Protein AF-A0A8C9L5Z6-F1 (afdb_monomer_lite)

Radius of gyration: 25.72 Å; chains: 1; bounding box: 51×51×65 Å

Structure (mmCIF, N/CA/C/O backbone):
data_AF-A0A8C9L5Z6-F1
#
_entry.id   AF-A0A8C9L5Z6-F1
#
loop_
_atom_site.group_PDB
_atom_site.id
_atom_site.type_symbol
_atom_site.label_atom_id
_atom_site.label_alt_id
_atom_site.label_comp_id
_atom_site.label_asym_id
_atom_site.label_entity_id
_atom_site.label_seq_id
_atom_site.pdbx_PDB_ins_code
_atom_site.Cartn_x
_atom_site.Cartn_y
_atom_site.Cartn_z
_atom_site.occupancy
_atom_site.B_iso_or_equiv
_atom_site.auth_seq_id
_atom_site.auth_comp_id
_atom_site.auth_asym_id
_atom_site.auth_atom_id
_atom_site.pdbx_PDB_model_num
ATOM 1 N N . MET A 1 1 ? -1.726 12.845 14.232 1.00 64.88 1 MET A N 1
ATOM 2 C CA . MET A 1 1 ? -2.127 12.153 13.002 1.00 64.88 1 MET A CA 1
ATOM 3 C C . MET A 1 1 ? -2.910 10.931 13.401 1.00 64.88 1 MET A C 1
ATOM 5 O O . MET A 1 1 ? -2.443 10.180 14.251 1.00 64.88 1 MET A O 1
ATOM 9 N N . SER A 1 2 ? -4.122 10.806 12.886 1.00 83.50 2 SER A N 1
ATOM 10 C CA . SER A 1 2 ? -4.972 9.639 13.092 1.00 83.50 2 SER A CA 1
ATOM 11 C C . SER A 1 2 ? -4.490 8.471 12.216 1.00 83.50 2 SER A C 1
ATOM 13 O O . SER A 1 2 ? -3.949 8.726 11.137 1.00 83.50 2 SER A O 1
ATOM 15 N N . PRO A 1 3 ? -4.696 7.199 12.605 1.00 80.75 3 PRO A N 1
ATOM 16 C CA . PRO A 1 3 ? -4.345 6.045 11.768 1.00 80.75 3 PRO A CA 1
ATOM 17 C C . PRO A 1 3 ? -4.997 6.060 10.375 1.00 80.75 3 PRO A C 1
ATOM 19 O O . PRO A 1 3 ? -4.459 5.476 9.431 1.00 80.75 3 PRO A O 1
ATOM 22 N N . GLU A 1 4 ? -6.153 6.714 10.243 1.00 86.62 4 GLU A N 1
ATOM 23 C CA . GLU A 1 4 ? -6.827 6.943 8.965 1.00 86.62 4 GLU A CA 1
ATOM 24 C C . GLU A 1 4 ? -6.089 7.977 8.105 1.00 86.62 4 GLU A C 1
ATOM 26 O O . GLU A 1 4 ? -5.955 7.784 6.901 1.00 86.62 4 GLU A O 1
ATOM 31 N N . GLU A 1 5 ? -5.562 9.046 8.707 1.00 88.50 5 GLU A N 1
ATOM 32 C CA . GLU A 1 5 ? -4.804 10.080 7.988 1.00 88.50 5 GLU A CA 1
ATOM 33 C C . GLU A 1 5 ? -3.490 9.515 7.435 1.00 88.50 5 GLU A C 1
ATOM 35 O O . GLU A 1 5 ? -3.134 9.781 6.289 1.00 88.50 5 GLU A O 1
ATOM 40 N N . GLU A 1 6 ? -2.796 8.681 8.216 1.00 88.38 6 GLU A N 1
ATOM 41 C CA . GLU A 1 6 ? -1.592 7.975 7.756 1.00 88.38 6 GLU A CA 1
ATOM 42 C C . GLU A 1 6 ? -1.904 7.013 6.601 1.00 88.38 6 GLU A C 1
ATOM 44 O O . GLU A 1 6 ? -1.123 6.889 5.657 1.00 88.38 6 GLU A O 1
ATOM 49 N N . GLU A 1 7 ? -3.065 6.351 6.632 1.00 88.88 7 GLU A N 1
ATOM 50 C CA . GLU A 1 7 ? -3.486 5.475 5.538 1.00 88.88 7 GLU A CA 1
ATOM 51 C C . GLU A 1 7 ? -3.723 6.238 4.244 1.00 88.88 7 GLU A C 1
ATOM 53 O O . GLU A 1 7 ? -3.237 5.818 3.195 1.00 88.88 7 GLU A O 1
ATOM 58 N N . VAL A 1 8 ? -4.431 7.365 4.327 1.00 92.50 8 VAL A N 1
ATOM 59 C CA . VAL A 1 8 ? -4.689 8.230 3.174 1.00 92.50 8 VAL A CA 1
ATOM 60 C C . VAL A 1 8 ? -3.373 8.704 2.565 1.00 92.50 8 VAL A C 1
ATOM 62 O O . VAL A 1 8 ? -3.206 8.622 1.353 1.00 92.50 8 VAL A O 1
ATOM 65 N N . GLN A 1 9 ? -2.399 9.105 3.386 1.00 93.44 9 GLN A N 1
ATOM 66 C CA . GLN A 1 9 ? -1.089 9.532 2.887 1.00 93.44 9 GLN A CA 1
ATOM 67 C C . GLN A 1 9 ? -0.3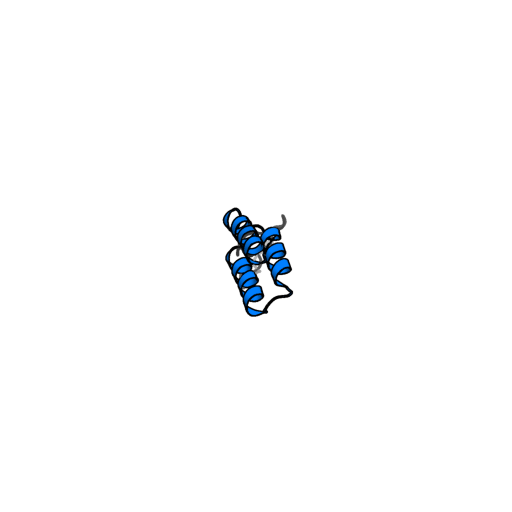41 8.427 2.135 1.00 93.44 9 GLN A C 1
ATOM 69 O O . GLN A 1 9 ? 0.245 8.682 1.080 1.00 93.44 9 GLN A O 1
ATOM 74 N N . HIS A 1 10 ? -0.361 7.197 2.650 1.00 93.94 10 HIS A N 1
ATOM 75 C CA . HIS A 1 10 ? 0.261 6.066 1.968 1.00 93.94 10 HIS A CA 1
ATOM 76 C C . HIS A 1 10 ? -0.454 5.709 0.659 1.00 93.94 10 HIS A C 1
ATOM 78 O O . HIS A 1 10 ? 0.212 5.448 -0.343 1.00 93.94 10 HIS A O 1
ATOM 84 N N . GLU A 1 11 ? -1.788 5.732 0.643 1.00 94.00 11 GLU A N 1
ATOM 85 C CA . GLU A 1 11 ? -2.571 5.498 -0.575 1.00 94.00 11 GLU A CA 1
ATOM 86 C C . GLU A 1 11 ? -2.314 6.593 -1.622 1.00 94.00 11 GLU A C 1
ATOM 88 O O . GLU A 1 11 ? -2.116 6.281 -2.792 1.00 94.00 11 GLU A O 1
ATOM 93 N N . GLU A 1 12 ? -2.211 7.863 -1.226 1.00 95.06 12 GLU A N 1
ATOM 94 C CA . GLU A 1 12 ? -1.859 8.956 -2.138 1.00 95.06 12 GLU A CA 1
ATOM 95 C C . GLU A 1 12 ? -0.444 8.816 -2.725 1.00 95.06 12 GLU A C 1
ATOM 97 O O . GLU A 1 12 ? -0.253 9.055 -3.921 1.00 95.06 12 GLU A O 1
ATOM 102 N N . GLU A 1 13 ? 0.554 8.413 -1.925 1.00 93.00 13 GLU A N 1
ATOM 103 C CA . GLU A 1 13 ? 1.918 8.138 -2.417 1.00 93.00 13 GLU A CA 1
ATOM 104 C C . GLU A 1 13 ? 1.894 7.030 -3.484 1.00 93.00 13 GLU A C 1
ATOM 106 O O . GLU A 1 13 ? 2.532 7.161 -4.534 1.00 93.00 13 GLU A O 1
ATOM 111 N N . LEU A 1 14 ? 1.117 5.969 -3.248 1.00 94.00 14 LEU A N 1
ATOM 112 C CA . LEU A 1 14 ? 0.977 4.841 -4.168 1.00 94.00 14 LEU A CA 1
ATOM 113 C C . LEU A 1 14 ? 0.153 5.177 -5.414 1.00 94.00 14 LEU A C 1
ATOM 115 O O . LEU A 1 14 ? 0.497 4.713 -6.496 1.00 94.00 14 LEU A O 1
ATOM 119 N N . LEU A 1 15 ? -0.875 6.019 -5.307 1.00 93.19 15 LEU A N 1
ATOM 120 C CA . LEU A 1 15 ? -1.632 6.509 -6.462 1.00 93.19 15 LEU A CA 1
ATOM 121 C C . LEU A 1 15 ? -0.763 7.364 -7.393 1.00 93.19 15 LEU A C 1
ATOM 123 O O . LEU A 1 15 ? -0.934 7.318 -8.610 1.00 93.19 15 LEU A O 1
ATOM 127 N N . ARG A 1 16 ? 0.194 8.124 -6.842 1.00 94.25 16 ARG A N 1
ATOM 128 C CA . ARG A 1 16 ? 1.156 8.903 -7.640 1.00 94.25 16 ARG A CA 1
ATOM 129 C C . ARG A 1 16 ? 2.223 8.029 -8.289 1.00 94.25 16 ARG A C 1
ATOM 131 O O . ARG A 1 16 ? 2.665 8.334 -9.394 1.00 94.25 16 ARG A O 1
ATOM 138 N N . ASN A 1 17 ? 2.682 6.988 -7.594 1.00 91.69 17 ASN A N 1
ATOM 139 C CA . ASN A 1 17 ? 3.685 6.065 -8.114 1.00 91.69 17 ASN A CA 1
ATOM 140 C C . ASN A 1 17 ? 3.482 4.632 -7.582 1.00 91.69 17 ASN A C 1
ATOM 142 O O . ASN A 1 17 ? 4.134 4.235 -6.606 1.00 91.69 17 ASN A O 1
ATOM 146 N N . PRO A 1 18 ? 2.663 3.817 -8.269 1.00 92.06 18 PRO A N 1
ATOM 147 C CA . PRO A 1 18 ? 2.388 2.443 -7.854 1.00 92.06 18 PRO A CA 1
ATOM 148 C C . PRO A 1 18 ? 3.586 1.508 -8.071 1.00 92.06 18 PRO A C 1
ATOM 150 O O . PRO A 1 18 ? 3.612 0.397 -7.551 1.00 92.06 18 PRO A O 1
ATOM 153 N N . PHE A 1 19 ? 4.631 1.947 -8.778 1.00 91.62 19 PHE A N 1
ATOM 154 C CA . PHE A 1 19 ? 5.843 1.159 -9.020 1.00 91.62 19 PHE A CA 1
ATOM 155 C C . PHE A 1 19 ? 6.920 1.362 -7.940 1.00 91.62 19 PHE A C 1
ATOM 157 O O . PHE A 1 19 ? 7.990 0.750 -7.986 1.00 91.62 19 PHE A O 1
ATOM 164 N N . SER A 1 20 ? 6.659 2.216 -6.945 1.00 92.06 20 SER A N 1
ATOM 165 C CA . SER A 1 20 ? 7.599 2.511 -5.864 1.00 92.06 20 SER A CA 1
ATOM 166 C C . SER A 1 20 ? 7.632 1.395 -4.821 1.00 92.06 20 SER A C 1
ATOM 168 O O . SER A 1 20 ? 6.843 1.379 -3.876 1.00 92.06 20 SER A O 1
ATOM 170 N N . VAL A 1 21 ? 8.619 0.498 -4.919 1.00 91.75 21 VAL A N 1
ATOM 171 C CA . VAL A 1 21 ? 8.881 -0.532 -3.892 1.00 91.75 21 VAL A CA 1
ATOM 172 C C . VAL A 1 21 ? 9.009 0.095 -2.499 1.00 91.75 21 VAL A C 1
ATOM 174 O O . VAL A 1 21 ? 8.478 -0.429 -1.522 1.00 91.75 21 VAL A O 1
ATOM 177 N N . ARG A 1 22 ? 9.668 1.258 -2.395 1.00 92.19 22 ARG A N 1
ATOM 178 C CA . ARG A 1 22 ? 9.845 1.958 -1.115 1.00 92.19 22 ARG A CA 1
ATOM 179 C C . ARG A 1 22 ? 8.521 2.479 -0.544 1.00 92.19 22 ARG A C 1
ATOM 181 O O . ARG A 1 22 ? 8.370 2.477 0.674 1.00 92.19 22 ARG A O 1
ATOM 188 N N . GLY A 1 23 ? 7.584 2.898 -1.397 1.00 93.81 23 GLY A N 1
ATOM 189 C CA . GLY A 1 23 ? 6.233 3.300 -0.989 1.00 93.81 23 GLY A CA 1
ATOM 190 C C . GLY A 1 23 ? 5.461 2.123 -0.390 1.00 93.81 23 GLY A C 1
ATOM 191 O O . GLY A 1 23 ? 5.015 2.192 0.754 1.00 93.81 23 GLY A O 1
ATOM 192 N N . TRP A 1 24 ? 5.425 0.991 -1.103 1.00 95.06 24 TRP A N 1
ATOM 193 C CA . TRP A 1 24 ? 4.768 -0.235 -0.630 1.00 95.06 24 TRP A CA 1
ATOM 194 C C . TRP A 1 24 ? 5.347 -0.754 0.688 1.00 95.06 24 TRP A C 1
ATOM 196 O O . TRP A 1 24 ? 4.595 -1.124 1.589 1.00 95.06 24 TRP A O 1
ATOM 206 N N . LEU A 1 25 ? 6.677 -0.760 0.831 1.00 94.31 25 LEU A N 1
ATOM 207 C CA . LEU A 1 25 ? 7.334 -1.219 2.058 1.00 94.31 25 LEU A CA 1
ATOM 208 C C . LEU A 1 25 ? 6.997 -0.337 3.260 1.00 94.31 25 LEU A C 1
ATOM 210 O O . LEU A 1 25 ? 6.762 -0.864 4.346 1.00 94.31 25 LEU A O 1
ATOM 214 N N . ARG A 1 26 ? 6.947 0.987 3.076 1.00 93.69 26 ARG A N 1
ATOM 215 C CA . ARG A 1 26 ? 6.563 1.910 4.152 1.00 93.69 26 ARG A CA 1
ATOM 216 C C . ARG A 1 26 ? 5.111 1.717 4.565 1.00 93.69 26 ARG A C 1
ATOM 218 O O . ARG A 1 26 ? 4.844 1.629 5.761 1.00 93.69 26 ARG A O 1
ATOM 225 N N . TYR A 1 27 ? 4.209 1.534 3.602 1.00 94.38 27 TYR A N 1
ATOM 226 C CA . TYR A 1 27 ? 2.809 1.253 3.906 1.00 94.38 27 TYR A CA 1
ATOM 227 C C . TYR A 1 27 ? 2.634 -0.081 4.657 1.00 94.38 27 TYR A C 1
ATOM 229 O O . TYR A 1 27 ? 1.944 -0.152 5.676 1.00 94.38 27 TYR A O 1
ATOM 237 N N . ALA A 1 28 ? 3.331 -1.136 4.224 1.00 93.75 28 ALA A N 1
ATOM 238 C CA . ALA A 1 28 ? 3.319 -2.429 4.906 1.00 93.75 28 ALA A CA 1
ATOM 239 C C . ALA A 1 28 ? 3.904 -2.349 6.331 1.00 93.75 28 ALA A C 1
ATOM 241 O O . ALA A 1 28 ? 3.349 -2.938 7.258 1.00 93.75 28 ALA A O 1
ATOM 242 N N . GLN A 1 29 ? 4.990 -1.594 6.536 1.00 93.31 29 GLN A N 1
ATOM 243 C CA . GLN A 1 29 ? 5.581 -1.378 7.864 1.00 93.31 29 GLN A CA 1
ATOM 244 C C . GLN A 1 29 ? 4.620 -0.657 8.813 1.00 93.31 29 GLN A C 1
ATOM 246 O O . GLN A 1 29 ? 4.453 -1.100 9.950 1.00 93.31 29 GLN A O 1
ATOM 251 N N . ALA A 1 30 ? 3.932 0.387 8.340 1.00 91.19 30 ALA A N 1
ATOM 252 C CA . ALA A 1 30 ? 2.922 1.097 9.126 1.00 91.19 30 ALA A CA 1
ATOM 253 C C . ALA A 1 30 ? 1.781 0.166 9.582 1.00 91.19 30 ALA A C 1
ATOM 255 O O . ALA A 1 30 ? 1.213 0.336 10.659 1.00 91.19 30 ALA A O 1
ATOM 256 N N . ARG A 1 31 ? 1.479 -0.883 8.802 1.00 89.19 31 ARG A N 1
ATOM 257 C CA . ARG A 1 31 ? 0.427 -1.871 9.100 1.00 89.19 31 ARG A CA 1
ATOM 258 C C . ARG A 1 31 ? 0.918 -3.172 9.726 1.00 89.19 31 ARG A C 1
ATOM 260 O O . ARG A 1 31 ? 0.110 -4.058 9.995 1.00 89.19 31 ARG A O 1
ATOM 267 N N . GLN A 1 32 ? 2.203 -3.268 10.058 1.00 90.00 32 GLN A N 1
ATOM 268 C CA . GLN A 1 32 ? 2.808 -4.497 10.575 1.00 90.00 32 GLN A CA 1
ATOM 269 C C . GLN A 1 32 ? 2.315 -4.889 11.977 1.00 90.00 32 GLN A C 1
ATOM 271 O O . GLN A 1 32 ? 2.312 -6.067 12.323 1.00 90.00 32 GLN A O 1
ATOM 276 N N . ARG A 1 33 ? 1.863 -3.912 12.774 1.00 87.19 33 ARG A N 1
ATOM 277 C CA . ARG A 1 33 ? 1.281 -4.137 14.111 1.00 87.19 33 ARG A CA 1
ATOM 278 C C . ARG A 1 33 ? -0.227 -4.422 14.084 1.00 87.19 33 ARG A C 1
ATOM 280 O O . ARG A 1 33 ? -0.802 -4.709 15.129 1.00 87.19 33 ARG A O 1
ATOM 287 N N . GLY A 1 34 ? -0.868 -4.308 12.919 1.00 85.50 34 GLY A N 1
ATOM 288 C CA . GLY A 1 34 ? -2.309 -4.489 12.751 1.00 85.50 34 GLY A CA 1
ATOM 289 C C . GLY A 1 34 ? -2.720 -5.922 12.383 1.00 85.50 34 GLY A C 1
ATOM 290 O O . GLY A 1 34 ? -1.897 -6.840 12.357 1.00 85.50 34 GLY A O 1
ATOM 291 N N . PRO A 1 35 ? -4.009 -6.136 12.067 1.00 89.19 35 PRO A N 1
ATOM 292 C CA . PRO A 1 35 ? -4.512 -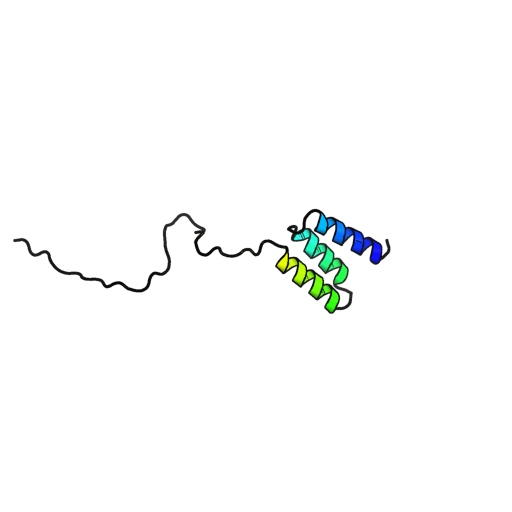7.434 11.635 1.00 89.19 35 PRO A CA 1
ATOM 293 C C . PRO A 1 35 ? -3.814 -7.928 10.359 1.00 89.19 35 PRO A C 1
ATOM 295 O O . PRO A 1 35 ? -3.797 -7.242 9.333 1.00 89.19 35 PRO A O 1
ATOM 298 N N . ARG A 1 36 ? -3.324 -9.174 10.398 1.00 90.44 36 ARG A N 1
ATOM 299 C CA . ARG A 1 36 ? -2.669 -9.859 9.266 1.00 90.44 36 ARG A CA 1
ATOM 300 C C . ARG A 1 36 ? -3.423 -9.761 7.929 1.00 90.44 36 ARG A C 1
ATOM 302 O O . ARG A 1 36 ? -2.752 -9.551 6.923 1.00 90.44 36 ARG A O 1
ATOM 309 N N . PRO A 1 37 ? -4.770 -9.850 7.866 1.00 94.00 37 PRO A N 1
ATOM 310 C CA . PRO A 1 37 ? -5.480 -9.768 6.590 1.00 94.00 37 PRO A CA 1
ATOM 311 C C . PRO A 1 37 ? -5.213 -8.473 5.819 1.00 94.00 37 PRO A C 1
ATOM 313 O O . PRO A 1 37 ? -5.049 -8.508 4.604 1.00 94.00 37 PRO A O 1
ATOM 316 N N . ARG A 1 38 ? -5.112 -7.333 6.515 1.00 88.69 38 ARG A N 1
ATOM 317 C CA . ARG A 1 38 ? -4.888 -6.043 5.851 1.00 88.69 38 ARG A CA 1
ATOM 318 C C . ARG A 1 38 ? -3.453 -5.904 5.355 1.00 88.69 38 ARG A C 1
ATOM 320 O O . ARG A 1 38 ? -3.228 -5.401 4.263 1.00 88.69 38 ARG A O 1
ATOM 327 N N . LEU A 1 39 ? -2.492 -6.414 6.122 1.00 93.81 39 LEU A N 1
ATOM 328 C CA . LEU A 1 39 ? -1.096 -6.476 5.698 1.00 93.81 39 LEU A CA 1
ATOM 329 C C . LEU A 1 39 ? -0.923 -7.360 4.450 1.00 93.81 39 LEU A C 1
ATOM 331 O O . LEU A 1 39 ? -0.230 -6.969 3.513 1.00 93.81 39 LEU A O 1
ATOM 335 N N . ASN A 1 40 ? -1.601 -8.511 4.401 1.00 94.00 40 ASN A N 1
ATOM 336 C CA . ASN A 1 40 ? -1.573 -9.406 3.242 1.00 94.00 40 ASN A CA 1
ATOM 337 C C . ASN A 1 40 ? -2.115 -8.722 1.980 1.00 94.00 40 ASN A C 1
ATOM 339 O O . ASN A 1 40 ? -1.483 -8.798 0.932 1.00 94.00 40 ASN A O 1
ATOM 343 N N . GLN A 1 41 ? -3.227 -7.989 2.090 1.00 94.25 41 GLN A N 1
ATOM 344 C CA . GLN A 1 41 ? -3.792 -7.233 0.966 1.00 94.25 41 GLN A CA 1
ATOM 345 C C . GLN A 1 41 ? -2.806 -6.201 0.400 1.00 94.25 41 GLN A C 1
ATOM 347 O O . GLN A 1 41 ? -2.716 -6.044 -0.818 1.00 94.25 41 GLN A O 1
ATOM 352 N N . ILE A 1 42 ? -2.040 -5.520 1.260 1.00 93.50 42 ILE A N 1
ATOM 353 C CA . ILE A 1 42 ? -1.013 -4.558 0.826 1.00 93.50 42 ILE A CA 1
ATOM 354 C C . ILE A 1 42 ? 0.085 -5.274 0.030 1.00 93.50 42 ILE A C 1
ATOM 356 O O . ILE A 1 42 ? 0.455 -4.817 -1.051 1.00 93.50 42 ILE A O 1
ATOM 360 N N . TYR A 1 43 ? 0.572 -6.419 0.518 1.00 94.12 43 TYR A N 1
ATOM 361 C CA . TYR A 1 43 ? 1.573 -7.213 -0.201 1.00 94.12 43 TYR A CA 1
ATOM 362 C C . TYR A 1 43 ? 1.049 -7.756 -1.536 1.00 94.12 43 TYR A C 1
ATOM 364 O O . TYR A 1 43 ? 1.742 -7.673 -2.548 1.00 94.12 43 TYR A O 1
ATOM 372 N N . GLU A 1 44 ? -0.176 -8.279 -1.571 1.00 94.25 44 GLU A N 1
ATOM 373 C CA . GLU A 1 44 ? -0.796 -8.782 -2.800 1.00 94.25 44 GLU A CA 1
ATOM 374 C C . GLU A 1 44 ? -0.960 -7.684 -3.854 1.00 94.25 44 GLU A C 1
ATOM 376 O O . GLU A 1 44 ? -0.690 -7.924 -5.033 1.00 94.25 44 GLU A O 1
ATOM 381 N N . ARG A 1 45 ? -1.362 -6.474 -3.442 1.00 94.06 45 ARG A N 1
ATOM 382 C CA . ARG A 1 45 ? -1.421 -5.301 -4.326 1.00 94.06 45 ARG A CA 1
ATOM 383 C C . ARG A 1 45 ? -0.035 -4.938 -4.843 1.00 94.06 45 ARG A C 1
ATOM 385 O O . ARG A 1 45 ? 0.133 -4.824 -6.053 1.00 94.06 45 ARG A O 1
ATOM 392 N N . ALA A 1 46 ? 0.968 -4.870 -3.969 1.00 93.38 46 ALA A N 1
ATOM 393 C CA . ALA A 1 46 ? 2.342 -4.585 -4.375 1.00 93.38 46 ALA A CA 1
ATOM 394 C C . ALA A 1 46 ? 2.841 -5.568 -5.451 1.00 93.38 46 ALA A C 1
ATOM 396 O O . ALA A 1 46 ? 3.425 -5.150 -6.441 1.00 93.38 46 ALA A O 1
ATOM 397 N N . LEU A 1 47 ? 2.560 -6.868 -5.324 1.00 90.25 47 LEU A N 1
ATOM 398 C CA . LEU A 1 47 ? 2.953 -7.885 -6.317 1.00 90.25 47 LEU A CA 1
ATOM 399 C C . LEU A 1 47 ? 2.212 -7.782 -7.663 1.00 90.25 47 LEU A C 1
ATOM 401 O O . LEU A 1 47 ? 2.665 -8.329 -8.678 1.00 90.25 47 LEU A O 1
ATOM 405 N N . ARG A 1 48 ? 1.036 -7.149 -7.676 1.00 87.56 48 ARG A N 1
ATOM 406 C CA . ARG A 1 48 ? 0.263 -6.890 -8.897 1.00 87.56 48 ARG A CA 1
ATOM 407 C C . ARG A 1 48 ? 0.742 -5.630 -9.606 1.00 87.56 48 ARG A C 1
ATOM 409 O O . ARG A 1 48 ? 0.869 -5.671 -10.823 1.00 87.56 48 ARG A O 1
ATOM 416 N N . GLU A 1 49 ? 1.007 -4.576 -8.842 1.00 88.12 49 GLU A N 1
ATOM 417 C CA . GLU A 1 49 ? 1.358 -3.248 -9.350 1.00 88.12 49 GLU A CA 1
ATOM 418 C C . GLU A 1 49 ? 2.836 -3.120 -9.706 1.00 88.12 49 GLU A C 1
ATOM 420 O O . GLU A 1 49 ? 3.180 -2.554 -10.740 1.00 88.12 49 GLU A O 1
ATOM 425 N N . LEU A 1 50 ? 3.736 -3.661 -8.878 1.00 86.44 50 LEU A N 1
ATOM 426 C CA . LEU A 1 50 ? 5.160 -3.618 -9.178 1.00 86.44 50 LEU A CA 1
ATOM 427 C C . LEU A 1 50 ? 5.409 -4.364 -10.490 1.00 86.44 50 LEU A C 1
ATOM 429 O O . LEU A 1 50 ? 4.879 -5.471 -10.659 1.00 86.44 50 LEU A O 1
ATOM 433 N N . PRO A 1 51 ? 6.239 -3.814 -11.402 1.00 75.56 51 PRO A N 1
ATOM 434 C CA . PRO A 1 51 ? 6.691 -4.565 -12.551 1.00 75.56 51 PRO A CA 1
ATOM 435 C C . PRO A 1 51 ? 7.381 -5.794 -11.988 1.00 75.56 51 PRO A C 1
ATOM 437 O O . PRO A 1 51 ? 8.476 -5.729 -11.421 1.00 75.56 51 PRO A O 1
ATOM 440 N N . ARG A 1 52 ? 6.685 -6.925 -12.088 1.00 61.84 52 ARG A N 1
ATOM 441 C CA . ARG A 1 52 ? 7.249 -8.240 -11.836 1.00 61.84 52 ARG A CA 1
ATOM 442 C C . ARG A 1 52 ? 8.542 -8.205 -12.618 1.00 61.84 52 ARG A C 1
ATOM 444 O O . ARG A 1 52 ? 8.495 -7.905 -13.813 1.00 61.84 52 ARG A O 1
ATOM 451 N N . GLN A 1 53 ? 9.678 -8.435 -11.968 1.00 58.28 53 GLN A N 1
ATOM 452 C CA . GLN A 1 53 ? 10.920 -8.679 -12.689 1.00 58.28 53 GLN A CA 1
ATOM 453 C C . GLN A 1 53 ? 10.748 -10.029 -13.382 1.00 58.28 53 GLN A C 1
ATOM 455 O O . GLN A 1 53 ? 11.258 -11.064 -12.968 1.00 58.28 53 GLN A O 1
ATOM 460 N N . VAL A 1 54 ? 9.882 -10.031 -14.388 1.00 47.16 54 VAL A N 1
ATOM 461 C CA . VAL A 1 54 ? 9.626 -11.130 -15.268 1.00 47.16 54 VAL A CA 1
ATOM 462 C C . VAL A 1 54 ? 10.919 -11.236 -16.039 1.00 47.16 54 VAL A C 1
ATOM 464 O O . VAL A 1 54 ? 11.324 -10.333 -16.772 1.00 47.16 54 VAL A O 1
ATOM 467 N N . ARG A 1 55 ? 11.616 -12.343 -15.806 1.00 49.81 55 ARG A N 1
ATOM 468 C CA . ARG A 1 55 ? 12.574 -12.850 -16.768 1.00 49.81 55 ARG A CA 1
ATOM 469 C C . ARG A 1 55 ? 11.794 -12.999 -18.067 1.00 49.81 55 ARG A C 1
ATOM 471 O O . ARG A 1 55 ? 11.049 -13.965 -18.225 1.00 49.81 55 ARG A O 1
ATOM 478 N N . ALA A 1 56 ? 11.897 -12.007 -18.945 1.00 47.03 56 ALA A N 1
ATOM 479 C CA . ALA A 1 56 ? 11.388 -12.131 -20.294 1.00 47.03 56 ALA A CA 1
ATOM 480 C C . ALA A 1 56 ? 12.028 -13.399 -20.880 1.00 47.03 56 ALA A C 1
ATOM 482 O O . ALA A 1 56 ? 13.257 -13.525 -20.817 1.00 47.03 56 ALA A O 1
ATOM 483 N N . PRO A 1 57 ? 11.254 -14.359 -21.407 1.00 49.94 57 PRO A N 1
ATOM 484 C CA . PRO A 1 57 ? 11.839 -15.395 -22.237 1.00 49.94 57 PRO A CA 1
ATOM 485 C C . PRO A 1 57 ? 12.406 -14.683 -23.472 1.00 49.94 57 PRO A C 1
ATOM 487 O O . PRO A 1 57 ? 11.657 -14.276 -24.352 1.00 49.94 57 PRO A O 1
ATOM 490 N N . GLY A 1 58 ? 13.718 -14.426 -23.475 1.00 56.41 58 GLY A N 1
ATOM 491 C CA . GLY A 1 58 ? 14.421 -13.819 -24.609 1.00 56.41 58 GLY A CA 1
ATOM 492 C C . GLY A 1 58 ? 15.297 -12.593 -24.335 1.00 56.41 58 GLY A C 1
ATOM 493 O O . GLY A 1 58 ? 15.965 -12.160 -25.264 1.00 56.41 58 GLY A O 1
ATOM 494 N N . HIS A 1 59 ? 15.371 -12.042 -23.116 1.00 50.94 59 HIS A N 1
ATOM 495 C CA . HIS A 1 59 ? 16.363 -10.992 -22.823 1.00 50.94 59 HIS A CA 1
ATOM 496 C C . HIS A 1 59 ? 17.567 -11.569 -22.076 1.00 50.94 59 HIS A C 1
ATOM 498 O O . HIS A 1 59 ? 17.520 -11.842 -20.877 1.00 50.94 59 HIS A O 1
ATOM 504 N N . THR A 1 60 ? 18.647 -11.775 -22.826 1.00 51.38 60 THR A N 1
ATOM 505 C CA . THR A 1 60 ? 19.977 -12.133 -22.332 1.00 51.38 60 THR A CA 1
ATOM 506 C C . THR A 1 60 ? 20.513 -11.021 -21.432 1.00 51.38 60 THR A C 1
ATOM 508 O O . THR A 1 60 ? 20.778 -9.914 -21.898 1.00 51.38 60 THR A O 1
ATOM 511 N N . TRP A 1 61 ? 20.711 -11.315 -20.147 1.00 41.56 61 TRP A N 1
ATOM 512 C CA . TRP A 1 61 ? 21.696 -10.588 -19.354 1.00 41.56 61 TRP A CA 1
ATOM 513 C C . TRP A 1 61 ? 23.066 -11.197 -19.639 1.00 41.56 61 TRP A C 1
ATOM 515 O O . TRP A 1 61 ? 23.233 -12.411 -19.533 1.00 41.56 61 TRP A O 1
ATOM 525 N N . GLY A 1 62 ? 24.033 -10.351 -19.974 1.00 41.62 62 GLY A N 1
ATOM 526 C CA . GLY A 1 62 ? 25.407 -10.755 -20.236 1.00 41.62 62 GLY A CA 1
ATOM 527 C C . GLY A 1 62 ? 25.717 -10.766 -21.725 1.00 41.62 62 GLY A C 1
ATOM 528 O O . GLY A 1 62 ? 25.220 -11.595 -22.483 1.00 41.62 62 GLY A O 1
ATOM 529 N N . GLY A 1 63 ? 26.595 -9.852 -22.139 1.00 47.22 63 GLY A N 1
ATOM 530 C CA . GLY A 1 63 ? 27.438 -10.126 -23.290 1.00 47.22 63 GLY A CA 1
ATOM 531 C C . GLY A 1 63 ? 28.146 -11.449 -23.024 1.00 47.22 63 GLY A C 1
ATOM 532 O O . GLY A 1 63 ? 28.864 -11.546 -22.038 1.00 47.22 63 GLY A O 1
ATOM 533 N N . LEU A 1 64 ? 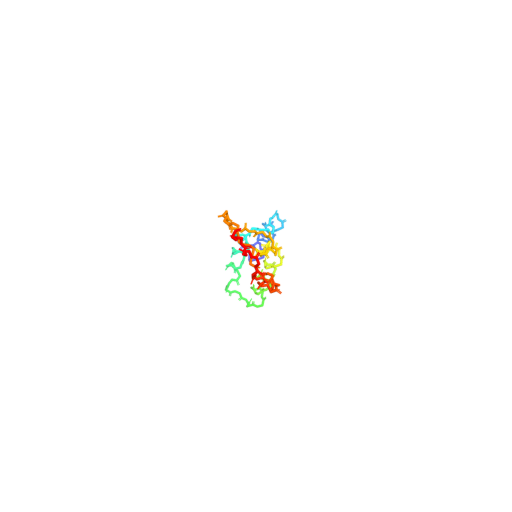27.799 -12.453 -23.826 1.00 47.94 64 LEU A N 1
ATOM 534 C CA . LEU A 1 64 ? 28.449 -13.732 -24.130 1.00 47.94 64 LEU A CA 1
ATOM 535 C C . LEU A 1 64 ? 27.318 -14.638 -24.640 1.00 47.94 64 LEU A C 1
ATOM 537 O O . LEU A 1 64 ? 26.493 -15.140 -23.879 1.00 47.94 64 LEU A O 1
ATOM 541 N N . GLY A 1 65 ? 27.230 -14.749 -25.967 1.00 46.88 65 GLY A N 1
ATOM 542 C CA . GLY A 1 65 ? 26.161 -15.443 -26.675 1.00 46.88 65 GLY A CA 1
ATOM 543 C C . GLY A 1 65 ? 26.078 -16.925 -26.319 1.00 46.88 65 GLY A C 1
ATOM 544 O O . GLY A 1 65 ? 26.828 -17.739 -26.846 1.00 46.88 65 GLY A O 1
ATOM 545 N N . GLY A 1 66 ? 25.119 -17.269 -25.464 1.00 43.62 66 GLY A N 1
ATOM 546 C CA . GLY A 1 66 ? 24.703 -18.641 -25.208 1.00 43.62 66 GLY A CA 1
ATOM 547 C C . GLY A 1 66 ? 23.184 -18.727 -25.227 1.00 43.62 66 GLY A C 1
ATOM 548 O O . GLY A 1 66 ? 22.525 -18.396 -24.242 1.00 43.62 66 GLY A O 1
ATOM 549 N N . THR A 1 67 ? 22.614 -19.156 -26.352 1.00 51.97 67 THR A N 1
ATOM 550 C CA . THR A 1 67 ? 21.214 -19.576 -26.422 1.00 51.97 67 THR A CA 1
ATOM 551 C C . THR A 1 67 ? 21.097 -20.938 -25.742 1.00 51.97 67 THR A C 1
ATOM 553 O O . THR A 1 67 ? 21.539 -21.960 -26.259 1.00 51.97 67 THR A O 1
ATOM 556 N N . TRP A 1 68 ? 20.526 -20.970 -24.541 1.00 49.22 68 TRP A N 1
ATOM 557 C CA . TRP A 1 68 ? 20.228 -22.230 -23.868 1.00 49.22 68 TRP A CA 1
ATOM 558 C C . TRP A 1 68 ? 18.934 -22.827 -24.431 1.00 49.22 68 TRP A C 1
ATOM 560 O O . TRP A 1 68 ? 17.853 -22.296 -24.194 1.00 49.22 68 TRP A O 1
ATOM 570 N N . GLY A 1 69 ? 19.062 -23.962 -25.122 1.00 44.75 69 GLY A N 1
ATOM 571 C CA . GLY A 1 69 ? 18.001 -24.966 -25.233 1.00 44.75 69 GLY A CA 1
ATOM 572 C C . GLY A 1 69 ? 17.207 -24.991 -26.539 1.00 44.75 69 GLY A C 1
ATOM 573 O O . GLY A 1 69 ? 16.050 -24.587 -26.566 1.00 44.75 69 GLY A O 1
ATOM 574 N N . ALA A 1 70 ? 17.778 -25.600 -27.579 1.00 46.34 70 ALA A N 1
ATOM 575 C CA . ALA A 1 70 ? 17.000 -26.388 -28.535 1.00 46.34 70 ALA A CA 1
ATOM 576 C C . ALA A 1 70 ? 17.414 -27.865 -28.367 1.00 46.34 70 ALA A C 1
ATOM 578 O O . ALA A 1 70 ? 18.615 -28.148 -28.373 1.00 46.34 70 ALA A O 1
ATOM 579 N N . PRO A 1 71 ? 16.479 -28.809 -28.160 1.00 49.38 71 PRO A N 1
ATOM 580 C CA . PRO A 1 71 ? 16.817 -30.221 -28.066 1.00 49.38 71 PRO A CA 1
ATOM 581 C C . PRO A 1 71 ? 17.117 -30.787 -29.461 1.00 49.38 71 PRO A C 1
ATOM 583 O O . PRO A 1 71 ? 16.265 -30.761 -30.340 1.00 49.38 71 PRO A O 1
ATOM 586 N N . GLY A 1 72 ? 18.341 -31.296 -29.619 1.00 56.69 72 GLY A N 1
ATOM 587 C CA . GLY A 1 72 ? 18.714 -32.402 -30.505 1.00 56.69 72 GLY A CA 1
ATOM 588 C C . GLY A 1 72 ? 18.245 -32.357 -31.960 1.00 56.69 72 GLY A C 1
ATOM 589 O O . GLY A 1 72 ? 17.214 -32.928 -32.294 1.00 56.69 72 GLY A O 1
ATOM 590 N N . HIS A 1 73 ? 19.103 -31.857 -32.849 1.00 50.66 73 HIS A N 1
ATOM 591 C CA . HIS A 1 73 ? 19.262 -32.471 -34.167 1.00 50.66 73 HIS A CA 1
ATOM 592 C C . HIS A 1 73 ? 20.742 -32.810 -34.367 1.00 50.66 73 HIS A C 1
ATOM 594 O O . HIS A 1 73 ? 21.565 -31.966 -34.699 1.00 50.66 73 HIS A O 1
ATOM 60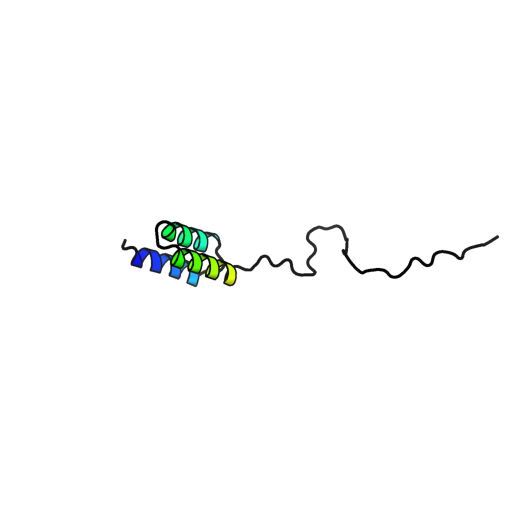0 N N . ASP A 1 74 ? 21.031 -34.050 -33.984 1.00 50.78 74 ASP A N 1
ATOM 601 C CA . ASP A 1 74 ? 21.924 -35.016 -34.619 1.00 50.78 74 ASP A CA 1
ATOM 602 C C . ASP A 1 74 ? 23.233 -34.525 -35.268 1.00 50.78 74 ASP A C 1
ATOM 604 O O . ASP A 1 74 ? 23.266 -33.849 -36.298 1.00 50.78 74 ASP 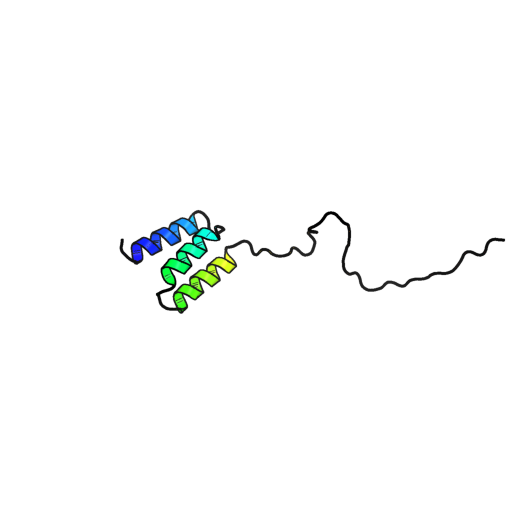A O 1
ATOM 608 N N . LEU A 1 75 ? 24.341 -34.972 -34.674 1.00 49.38 75 LEU A N 1
ATOM 609 C CA . LEU A 1 75 ? 25.688 -34.897 -35.223 1.00 49.38 75 LEU A CA 1
ATOM 610 C C . LEU A 1 75 ? 25.864 -35.973 -36.307 1.00 49.38 75 LEU A C 1
ATOM 612 O O . LEU A 1 75 ? 26.312 -37.081 -36.028 1.00 49.38 75 LEU A O 1
ATOM 616 N N . GLY A 1 76 ? 25.590 -35.623 -37.561 1.00 42.88 76 GLY A N 1
ATOM 617 C CA . GLY A 1 76 ? 25.998 -36.413 -38.726 1.00 42.88 76 GLY A CA 1
ATOM 618 C C . GLY A 1 76 ? 27.429 -36.086 -39.165 1.00 42.88 76 GLY A C 1
ATOM 619 O O . GLY A 1 76 ? 27.629 -35.345 -40.124 1.00 42.88 76 GLY A O 1
ATOM 620 N N . GLY A 1 77 ? 28.434 -36.611 -38.461 1.00 47.69 77 GLY A N 1
ATOM 621 C CA . GLY A 1 77 ? 29.838 -36.540 -38.873 1.00 47.69 77 GLY A CA 1
ATOM 622 C C . GLY A 1 77 ? 30.283 -37.778 -39.653 1.00 47.69 77 GLY A C 1
ATOM 623 O O . GLY A 1 77 ? 30.343 -38.857 -39.076 1.00 47.69 77 GLY A O 1
ATOM 624 N N . SER A 1 78 ? 30.654 -37.620 -40.929 1.00 49.47 78 SER A N 1
ATOM 625 C CA . SER A 1 78 ? 31.771 -38.326 -41.599 1.00 49.47 78 SER A CA 1
ATOM 626 C C . SER A 1 78 ? 31.670 -38.214 -43.117 1.00 49.47 78 SER A C 1
ATOM 628 O O . SER A 1 78 ? 30.723 -38.705 -43.720 1.00 49.47 78 SER A O 1
ATOM 630 N N . GLY A 1 79 ? 32.694 -37.644 -43.751 1.00 48.44 79 GLY A N 1
ATOM 631 C CA . GLY A 1 79 ? 32.852 -37.725 -45.201 1.00 48.44 79 GLY A CA 1
ATOM 632 C C . GLY A 1 79 ? 33.919 -36.775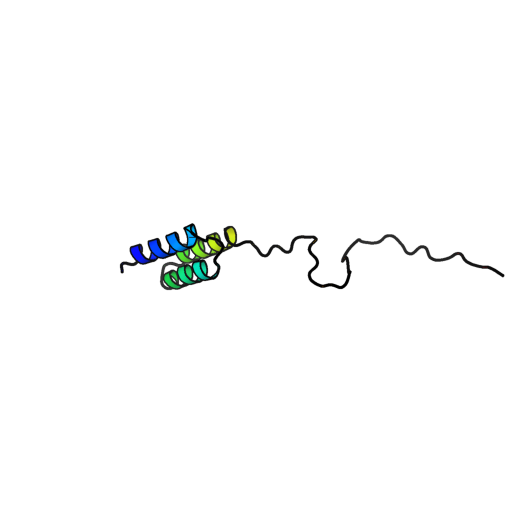 -45.722 1.00 48.44 79 GLY A C 1
ATOM 633 O O . GLY A 1 79 ? 33.613 -35.658 -46.118 1.00 48.44 79 GLY A O 1
ATOM 634 N N . GLY A 1 80 ? 35.179 -37.209 -45.718 1.00 43.69 80 GLY A N 1
ATOM 635 C CA . GLY A 1 80 ? 36.280 -36.390 -46.223 1.00 43.69 80 GLY A CA 1
ATOM 636 C C . GLY A 1 80 ? 37.589 -37.147 -46.401 1.00 43.69 80 GLY A C 1
ATOM 637 O O . GLY A 1 80 ? 38.623 -36.693 -45.930 1.00 43.69 80 GLY A O 1
ATOM 638 N N . HIS A 1 81 ? 37.547 -38.306 -47.060 1.00 46.66 81 HIS A N 1
ATOM 639 C CA . HIS A 1 81 ? 38.733 -38.901 -47.678 1.00 46.66 81 HIS A CA 1
ATOM 640 C C . HIS A 1 81 ? 39.122 -38.042 -48.890 1.00 46.66 81 HIS A C 1
ATOM 642 O O . HIS A 1 81 ? 38.334 -37.915 -49.826 1.00 46.66 81 HIS A O 1
ATOM 648 N N . ARG A 1 82 ? 40.326 -37.469 -48.890 1.00 43.28 82 ARG A N 1
ATOM 649 C CA . ARG A 1 82 ? 41.026 -37.071 -50.117 1.00 43.28 82 ARG A CA 1
ATOM 650 C C . ARG A 1 82 ? 42.490 -37.468 -49.980 1.00 43.28 82 ARG A C 1
ATOM 652 O O . ARG A 1 82 ? 43.213 -36.874 -49.183 1.00 43.28 82 ARG A O 1
ATOM 659 N N . GLY A 1 83 ? 42.846 -38.528 -50.702 1.00 54.75 83 GLY A N 1
ATOM 660 C CA . GLY A 1 83 ? 44.189 -38.693 -51.253 1.00 54.75 83 GLY A CA 1
ATOM 661 C C . GLY A 1 83 ? 44.349 -37.871 -52.524 1.00 54.75 83 GLY A C 1
ATOM 662 O O . GLY A 1 83 ? 43.354 -37.226 -52.938 1.00 54.75 83 GLY A O 1
#

Organism: Serinus canaria (NCBI:txid9135)

Foldseek 3Di:
DDLVVVQVVLVVVCVVPVQDPVSLVVNLVSCVPDDPVVSVVSVVSSCVSHPDPPPPPDDDDDDDDDDPDDDDDDDPDDDDDDD

InterPro domains:
  IPR011990 Tetratricopeptide-like helical domain superfamily [G3DSA:1.25.40.10] (10-61)
  IPR011990 Tetratricopeptide-like helical domain superfamily [SSF48452] (11-55)
  IPR055433 Pre-mRNA-splicing factor Syf1-like, N-terminal HAT-repeats domain [PF23233] (7-54)

Sequence (83 aa):
MSPEEEEVQHEEELLRNPFSVRGWLRYAQARQRGPRPRLNQIYERALRELPRQVRAPGHTWGGLGGTWGAPGHDLGGSGGHRG

pLDDT: mean 74.54, std 20.87, range [41.56, 95.06]

Secondary structure (DSSP, 8-state):
--HHHHHHHHHHHHHH-TT-HHHHHHHHHHTTTS-HHHHHHHHHHHHHHS------TT---SSS-------------------